Protein AF-A0A5R2MU52-F1 (afdb_monomer_lite)

Radius of gyration: 10.99 Å; chains: 1; bounding box: 21×24×31 Å

Sequence (42 aa):
MSNIEDIRRFYARLMAANAASSDPRLEEVFASVPREAFLGPG

pLDDT: mean 89.59, std 6.98, range [53.41, 94.0]

Structure (mmCIF, N/CA/C/O backbone):
data_AF-A0A5R2MU52-F1
#
_entry.id   AF-A0A5R2MU52-F1
#
loop_
_atom_site.group_PDB
_atom_site.id
_atom_site.type_symbol
_atom_site.label_atom_id
_atom_site.label_alt_id
_atom_site.label_comp_id
_atom_site.label_asym_id
_atom_site.label_entity_id
_atom_site.label_seq_id
_atom_site.pdbx_PDB_ins_code
_atom_site.Cartn_x
_atom_site.Cartn_y
_atom_site.Cartn_z
_atom_site.occupancy
_atom_site.B_iso_or_equiv
_atom_site.auth_seq_id
_atom_site.auth_comp_id
_atom_site.auth_asym_id
_atom_site.auth_atom_id
_atom_site.pdbx_PDB_model_num
ATOM 1 N N . MET A 1 1 ? -5.343 19.466 6.628 1.00 53.41 1 MET A N 1
ATOM 2 C CA . MET A 1 1 ? -5.487 18.148 7.280 1.00 53.41 1 MET A CA 1
ATOM 3 C C . MET A 1 1 ? -5.392 17.117 6.176 1.00 53.41 1 MET A C 1
ATOM 5 O O . MET A 1 1 ? -6.176 17.230 5.245 1.00 53.41 1 MET A O 1
ATOM 9 N N . SER A 1 2 ? -4.419 16.208 6.213 1.00 74.94 2 SER A N 1
ATOM 10 C CA . SER A 1 2 ? -4.356 15.117 5.229 1.00 74.94 2 SER A CA 1
ATOM 11 C C . SER A 1 2 ? -5.538 14.178 5.457 1.00 74.94 2 SER A C 1
ATOM 13 O O . SER A 1 2 ? -5.813 13.830 6.609 1.00 74.94 2 SER A O 1
ATOM 15 N N . ASN A 1 3 ? -6.261 13.810 4.400 1.00 90.88 3 ASN A N 1
ATOM 16 C CA . ASN A 1 3 ? -7.345 12.836 4.512 1.00 90.88 3 ASN A CA 1
ATOM 17 C C . ASN A 1 3 ? -6.773 11.399 4.477 1.00 90.88 3 ASN A C 1
ATOM 19 O O . ASN A 1 3 ? -5.586 11.188 4.217 1.00 90.88 3 ASN A O 1
ATOM 23 N N . ILE A 1 4 ? -7.601 10.389 4.764 1.00 90.75 4 ILE A N 1
ATOM 24 C CA . ILE A 1 4 ? -7.139 8.990 4.782 1.00 90.75 4 ILE A CA 1
ATOM 25 C C . ILE A 1 4 ? -6.663 8.502 3.401 1.00 90.75 4 ILE A C 1
ATOM 27 O O . ILE A 1 4 ? -5.775 7.656 3.318 1.00 90.75 4 ILE A O 1
ATOM 31 N N . GLU A 1 5 ? -7.195 9.058 2.311 1.00 91.38 5 GLU A N 1
ATOM 32 C CA . GLU A 1 5 ? -6.789 8.716 0.943 1.00 91.38 5 GLU A CA 1
ATOM 33 C C . GLU A 1 5 ? -5.378 9.228 0.625 1.00 91.38 5 GLU A C 1
ATOM 35 O O . GLU A 1 5 ? -4.584 8.502 0.022 1.00 91.38 5 GLU A O 1
ATOM 40 N N . ASP A 1 6 ? -5.024 10.428 1.094 1.00 92.56 6 ASP A N 1
ATOM 41 C CA . ASP A 1 6 ? -3.680 10.998 0.970 1.00 92.56 6 ASP A CA 1
ATOM 42 C C . ASP A 1 6 ? -2.647 10.112 1.678 1.00 92.56 6 ASP A C 1
ATOM 44 O O . ASP A 1 6 ? -1.566 9.844 1.145 1.00 92.56 6 ASP A O 1
ATOM 48 N N . ILE A 1 7 ? -3.002 9.604 2.864 1.00 93.00 7 ILE A N 1
ATOM 49 C CA . ILE A 1 7 ? -2.151 8.707 3.656 1.00 93.00 7 ILE A CA 1
ATOM 50 C C . ILE A 1 7 ? -1.961 7.368 2.936 1.00 93.00 7 ILE A C 1
ATOM 52 O O . ILE A 1 7 ? -0.828 6.897 2.819 1.00 93.00 7 ILE A O 1
ATOM 56 N N . ARG A 1 8 ? -3.038 6.766 2.409 1.00 93.38 8 ARG A N 1
ATOM 57 C CA . ARG A 1 8 ? -2.955 5.509 1.644 1.00 93.38 8 ARG A CA 1
ATOM 58 C C . ARG A 1 8 ? -2.076 5.667 0.402 1.00 93.38 8 ARG A C 1
ATOM 60 O O . ARG A 1 8 ? -1.224 4.819 0.153 1.00 93.38 8 ARG A O 1
ATOM 67 N N . ARG A 1 9 ? -2.207 6.778 -0.333 1.00 92.12 9 ARG A N 1
ATOM 68 C CA . ARG A 1 9 ? -1.373 7.063 -1.514 1.00 92.12 9 ARG A CA 1
ATOM 69 C C . ARG A 1 9 ? 0.100 7.247 -1.153 1.00 92.12 9 ARG A C 1
ATOM 71 O O . ARG A 1 9 ? 0.973 6.735 -1.849 1.00 92.12 9 ARG A O 1
ATOM 78 N N . PHE A 1 10 ? 0.393 7.959 -0.066 1.00 93.12 10 PHE A N 1
ATOM 79 C CA . PHE A 1 10 ? 1.765 8.101 0.422 1.00 93.12 10 PHE A CA 1
ATOM 80 C C . PHE A 1 10 ? 2.369 6.745 0.810 1.00 93.12 10 PHE A C 1
ATOM 82 O O . PHE A 1 10 ? 3.478 6.415 0.386 1.00 93.12 10 PHE A O 1
ATOM 89 N N . TYR A 1 11 ? 1.621 5.935 1.561 1.00 93.38 11 TYR A N 1
ATOM 90 C CA . TYR A 1 11 ? 2.052 4.598 1.955 1.00 93.38 11 TYR A CA 1
ATOM 91 C C . TYR A 1 11 ? 2.298 3.691 0.740 1.00 93.38 11 TYR A C 1
ATOM 93 O O . TYR A 1 11 ? 3.299 2.976 0.695 1.00 93.38 11 TYR A O 1
ATOM 101 N N . ALA A 1 12 ? 1.446 3.773 -0.281 1.00 94.00 12 ALA A N 1
ATOM 102 C CA . ALA A 1 12 ? 1.601 3.012 -1.512 1.00 94.00 12 ALA A CA 1
ATOM 103 C C . ALA A 1 12 ? 2.916 3.301 -2.245 1.00 94.00 12 ALA A C 1
ATOM 105 O O . ALA A 1 12 ? 3.628 2.372 -2.629 1.00 94.00 12 ALA A O 1
ATOM 106 N N . ARG A 1 13 ? 3.284 4.582 -2.358 1.00 92.50 13 ARG A N 1
ATOM 107 C CA . ARG A 1 13 ? 4.566 5.012 -2.939 1.00 92.50 13 ARG A CA 1
ATOM 108 C C . ARG A 1 13 ? 5.756 4.494 -2.150 1.00 92.50 13 ARG A C 1
ATOM 110 O O . ARG A 1 13 ? 6.720 4.011 -2.738 1.00 92.50 13 ARG A O 1
ATOM 117 N N . LEU A 1 14 ? 5.679 4.569 -0.820 1.00 93.88 14 LEU A N 1
ATOM 118 C CA . LEU A 1 14 ? 6.729 4.063 0.060 1.00 93.88 14 LEU A CA 1
ATOM 119 C C . LEU A 1 14 ? 6.947 2.556 -0.145 1.00 93.88 14 LEU A C 1
ATOM 121 O O . LEU A 1 14 ? 8.086 2.106 -0.247 1.00 93.88 14 LEU A O 1
ATOM 125 N N . MET A 1 15 ? 5.865 1.782 -0.250 1.00 93.50 15 MET A N 1
ATOM 126 C CA . MET A 1 15 ? 5.943 0.334 -0.437 1.00 93.50 15 MET A CA 1
ATOM 127 C C . MET A 1 15 ? 6.428 -0.068 -1.831 1.00 93.50 15 MET A C 1
ATOM 129 O O . MET A 1 15 ? 7.242 -0.986 -1.941 1.00 93.50 15 MET A O 1
ATOM 133 N N . ALA A 1 16 ? 5.986 0.629 -2.881 1.00 92.38 16 ALA A N 1
ATOM 134 C CA . ALA A 1 16 ? 6.489 0.416 -4.236 1.00 92.38 16 ALA A CA 1
ATOM 135 C C . ALA A 1 16 ? 8.001 0.701 -4.320 1.00 92.38 16 ALA A C 1
ATOM 137 O O . ALA A 1 16 ? 8.755 -0.122 -4.839 1.00 92.38 16 ALA A O 1
ATOM 138 N N . ALA A 1 17 ? 8.463 1.802 -3.714 1.00 91.88 17 ALA A N 1
ATOM 139 C CA . ALA A 1 17 ? 9.887 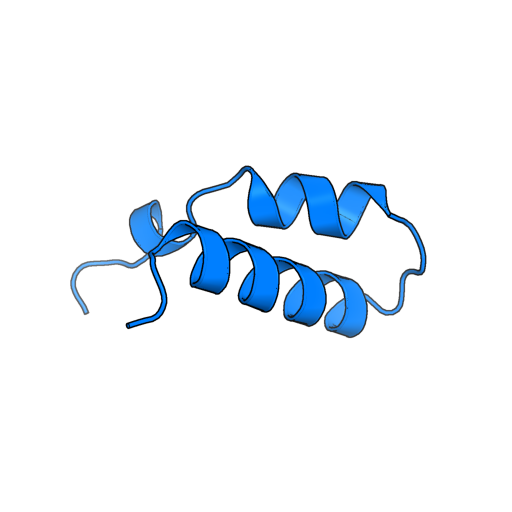2.129 -3.630 1.00 91.88 17 ALA A CA 1
ATOM 140 C C . ALA A 1 17 ? 10.684 1.072 -2.843 1.00 91.88 17 ALA A C 1
ATOM 142 O O . ALA A 1 17 ? 11.752 0.648 -3.283 1.00 91.88 17 ALA A O 1
ATOM 143 N N . ASN A 1 18 ? 10.147 0.595 -1.714 1.00 93.31 18 ASN A N 1
ATOM 144 C CA . ASN A 1 18 ? 10.767 -0.463 -0.911 1.00 93.31 18 ASN A CA 1
ATOM 145 C C . ASN A 1 18 ? 10.884 -1.800 -1.666 1.00 93.31 18 ASN A C 1
ATOM 147 O O . ASN A 1 18 ? 11.800 -2.574 -1.406 1.00 93.31 18 ASN A O 1
ATOM 151 N N . ALA A 1 19 ? 9.981 -2.078 -2.608 1.00 90.25 19 ALA A N 1
ATOM 152 C CA . ALA A 1 19 ? 10.020 -3.287 -3.426 1.00 90.25 19 ALA A CA 1
ATOM 153 C C . ALA A 1 19 ? 11.093 -3.254 -4.536 1.00 90.25 19 ALA A C 1
ATOM 155 O O . ALA A 1 19 ? 11.226 -4.240 -5.258 1.00 90.25 19 ALA A O 1
ATOM 156 N N . ALA A 1 20 ? 11.833 -2.144 -4.696 1.00 89.75 20 ALA A N 1
ATOM 157 C CA . ALA A 1 20 ? 12.838 -1.940 -5.748 1.00 89.75 20 ALA A CA 1
ATOM 158 C C . ALA A 1 20 ? 12.325 -2.249 -7.171 1.00 89.75 20 ALA A C 1
ATOM 160 O O . ALA A 1 20 ? 13.088 -2.617 -8.063 1.00 89.75 20 ALA A O 1
ATOM 161 N N . SER A 1 21 ? 11.018 -2.093 -7.383 1.00 83.75 21 SER A N 1
ATOM 162 C CA . SER A 1 21 ? 10.346 -2.349 -8.651 1.00 83.75 21 SER A CA 1
ATOM 163 C C . SER A 1 21 ? 9.746 -1.053 -9.174 1.00 83.75 21 SER A C 1
ATOM 165 O O . SER A 1 21 ? 9.090 -0.316 -8.442 1.00 83.75 21 SER A O 1
ATOM 167 N N . SER A 1 22 ? 9.966 -0.779 -10.458 1.00 82.88 22 SER A N 1
ATOM 168 C CA . SER A 1 22 ? 9.414 0.389 -11.155 1.00 82.88 22 SER A CA 1
ATOM 169 C C . SER A 1 22 ? 8.014 0.136 -11.723 1.00 82.88 22 SER A C 1
ATOM 171 O O . SER A 1 22 ? 7.522 0.946 -12.504 1.00 82.88 22 SER A O 1
ATOM 173 N N . ASP A 1 23 ? 7.395 -1.000 -11.392 1.00 90.62 23 ASP A N 1
ATOM 174 C CA . ASP A 1 23 ? 6.075 -1.360 -11.899 1.00 90.62 23 ASP A CA 1
ATOM 175 C C . ASP A 1 23 ? 4.986 -0.483 -11.249 1.00 90.62 23 ASP A C 1
ATOM 177 O O . ASP A 1 23 ? 4.741 -0.615 -10.043 1.00 90.62 23 ASP A O 1
ATOM 181 N N . PRO A 1 24 ? 4.297 0.384 -12.017 1.00 89.25 24 PRO A N 1
ATOM 182 C CA . PRO A 1 24 ? 3.276 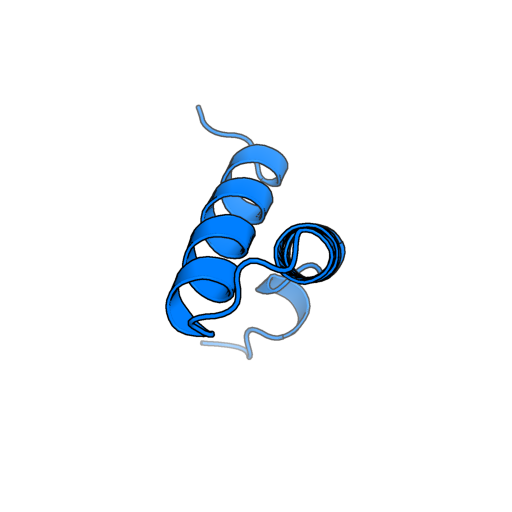1.281 -11.475 1.00 89.25 24 PRO A CA 1
ATOM 183 C C . PRO A 1 24 ? 2.101 0.529 -10.835 1.00 89.25 24 PRO A C 1
ATOM 185 O O . PRO A 1 24 ? 1.450 1.056 -9.932 1.00 89.25 24 PRO A O 1
ATOM 188 N N . ARG A 1 25 ? 1.871 -0.734 -11.220 1.00 92.88 25 ARG A N 1
ATOM 189 C CA . ARG A 1 25 ? 0.803 -1.568 -10.651 1.00 92.88 25 ARG A CA 1
ATOM 190 C C . ARG A 1 25 ? 1.009 -1.846 -9.164 1.00 92.88 25 ARG A C 1
ATOM 192 O O . ARG A 1 25 ? 0.042 -2.106 -8.455 1.00 92.88 25 ARG A O 1
ATOM 199 N N . LEU A 1 26 ? 2.248 -1.799 -8.667 1.00 91.25 26 LEU A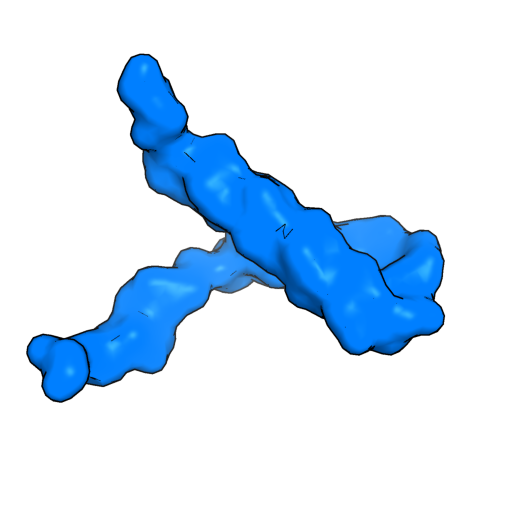 N 1
ATOM 200 C CA . LEU A 1 26 ? 2.514 -1.990 -7.240 1.00 91.25 26 LEU A CA 1
ATOM 201 C C . LEU A 1 26 ? 1.976 -0.822 -6.409 1.00 91.25 26 LEU A C 1
ATOM 203 O O . LEU A 1 26 ? 1.333 -1.057 -5.388 1.00 91.25 26 LEU A O 1
ATOM 207 N N . GLU A 1 27 ? 2.177 0.422 -6.857 1.00 91.44 27 GLU A N 1
ATOM 208 C CA . GLU A 1 27 ? 1.596 1.596 -6.191 1.00 91.44 27 GLU A CA 1
ATOM 209 C C . GLU A 1 27 ? 0.059 1.533 -6.227 1.00 91.44 27 GLU A C 1
ATOM 211 O O . GLU A 1 27 ? -0.592 1.771 -5.211 1.00 91.44 27 GLU A O 1
ATOM 216 N N . GLU A 1 28 ? -0.535 1.135 -7.354 1.00 91.88 28 GLU A N 1
ATOM 217 C CA . GLU A 1 28 ? -1.993 0.982 -7.474 1.00 91.88 28 GLU A CA 1
ATOM 218 C C . GLU A 1 28 ? -2.557 -0.041 -6.478 1.00 91.88 28 GLU A C 1
ATOM 220 O O . GLU A 1 28 ? -3.521 0.249 -5.763 1.00 91.88 28 GLU A O 1
ATOM 225 N N . VAL A 1 29 ? -1.931 -1.219 -6.372 1.00 92.19 29 VAL A N 1
ATOM 226 C CA . VAL A 1 29 ? -2.378 -2.268 -5.446 1.00 92.19 29 VAL A CA 1
ATOM 227 C C . VAL A 1 29 ? -2.261 -1.799 -3.998 1.00 92.19 29 VAL A C 1
ATOM 229 O O . VAL A 1 29 ? -3.237 -1.907 -3.252 1.00 92.19 29 VAL A O 1
ATOM 232 N N . PHE A 1 30 ? -1.127 -1.219 -3.593 1.00 91.06 30 PHE A N 1
ATOM 233 C CA . PHE A 1 30 ? -0.968 -0.730 -2.220 1.00 91.06 30 PHE A CA 1
ATOM 234 C C . PHE A 1 30 ? -1.915 0.427 -1.876 1.00 91.06 30 PHE A C 1
ATOM 236 O O . PHE A 1 30 ? -2.310 0.551 -0.719 1.00 91.06 30 PHE A O 1
ATOM 243 N N . ALA A 1 31 ? -2.307 1.256 -2.848 1.00 91.69 31 ALA A N 1
ATOM 244 C CA . ALA A 1 31 ? -3.292 2.314 -2.630 1.00 91.69 31 ALA A CA 1
ATOM 245 C C . ALA A 1 31 ? -4.725 1.764 -2.504 1.00 91.69 31 ALA A C 1
ATOM 247 O O . ALA A 1 31 ? -5.547 2.352 -1.799 1.00 91.69 31 ALA A O 1
ATOM 248 N N . SER A 1 32 ? -5.023 0.647 -3.178 1.00 91.56 32 SER A N 1
ATOM 249 C CA . SER A 1 32 ? -6.350 0.015 -3.182 1.00 91.56 32 SER A CA 1
ATOM 250 C C . SER A 1 32 ? -6.663 -0.783 -1.913 1.00 91.56 32 SER A C 1
ATOM 252 O O . SER A 1 32 ? -7.831 -0.920 -1.547 1.00 91.56 32 SER A O 1
ATOM 254 N N . VAL A 1 33 ? -5.636 -1.300 -1.229 1.00 91.75 33 VAL A N 1
ATOM 255 C CA . VAL A 1 33 ? -5.798 -2.125 -0.028 1.00 91.75 33 VAL A CA 1
ATOM 256 C C . VAL A 1 33 ? -5.707 -1.243 1.226 1.00 91.75 33 VAL A C 1
ATOM 258 O O . VAL A 1 33 ? -4.634 -0.709 1.515 1.00 91.75 33 VAL A O 1
ATOM 261 N N . PRO A 1 34 ? -6.788 -1.094 2.016 1.00 92.25 34 PRO A N 1
ATOM 262 C CA . PRO A 1 34 ? -6.763 -0.313 3.251 1.00 92.25 34 PRO A CA 1
ATOM 263 C C . PRO A 1 34 ? -5.924 -1.024 4.324 1.00 92.25 34 PRO A C 1
ATOM 265 O O . PRO A 1 34 ? -6.420 -1.886 5.050 1.00 92.25 34 PRO A O 1
ATOM 268 N N . ARG A 1 35 ? -4.634 -0.668 4.420 1.00 92.00 35 ARG A N 1
ATOM 269 C CA . ARG A 1 35 ? -3.660 -1.225 5.384 1.00 92.00 35 ARG A CA 1
ATOM 270 C C . ARG A 1 35 ? -4.206 -1.267 6.809 1.00 92.00 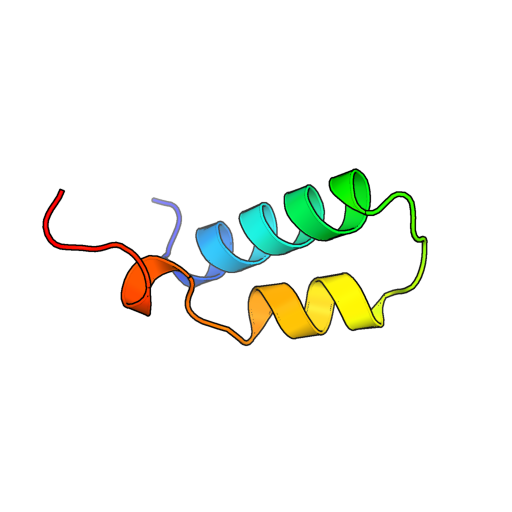35 ARG A C 1
ATOM 272 O O . ARG A 1 35 ? -3.937 -2.214 7.541 1.00 92.00 35 ARG A O 1
ATOM 279 N N . GLU A 1 36 ? -4.931 -0.237 7.213 1.00 91.69 36 GLU A N 1
ATOM 280 C CA . GLU A 1 36 ? -5.492 -0.085 8.550 1.00 91.69 36 GLU A CA 1
ATOM 281 C C . GLU A 1 36 ? -6.437 -1.223 8.950 1.00 91.69 36 GLU A C 1
ATOM 283 O O . GLU A 1 36 ? -6.532 -1.526 10.133 1.00 91.69 36 GLU A O 1
ATOM 288 N N . ALA A 1 37 ? -7.053 -1.919 7.989 1.00 92.56 37 ALA A N 1
ATOM 289 C CA . ALA A 1 37 ? -7.865 -3.107 8.256 1.00 92.56 37 ALA A CA 1
ATOM 290 C C . AL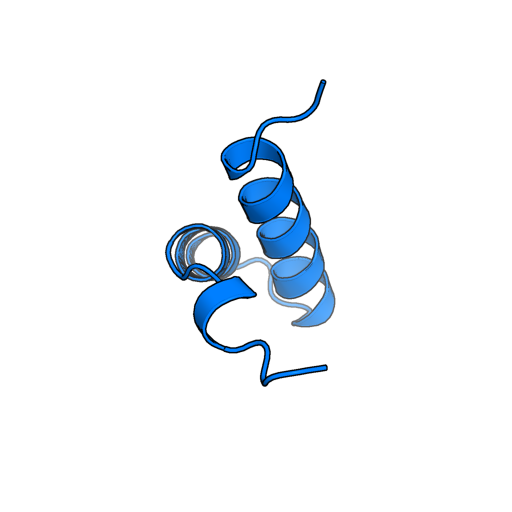A A 1 37 ? -7.039 -4.313 8.747 1.00 92.56 37 ALA A C 1
ATOM 292 O O . ALA A 1 37 ? -7.598 -5.271 9.273 1.00 92.56 37 ALA A O 1
ATOM 293 N N . PHE A 1 38 ? -5.715 -4.272 8.572 1.00 91.88 38 PHE A N 1
ATOM 294 C CA . PHE A 1 38 ? -4.773 -5.321 8.969 1.00 91.88 38 PHE A CA 1
ATOM 295 C C . PHE A 1 38 ? -3.946 -4.934 10.200 1.00 91.88 38 PHE A C 1
ATOM 297 O O . PHE A 1 38 ? -3.092 -5.706 10.638 1.00 91.88 38 PHE A O 1
ATOM 304 N N . LEU A 1 39 ? -4.165 -3.738 10.752 1.00 88.69 39 LEU A N 1
ATOM 305 C CA . LEU A 1 39 ? -3.574 -3.354 12.024 1.00 88.69 39 LEU A CA 1
ATOM 306 C C . LEU A 1 39 ? -4.382 -4.055 13.118 1.00 88.69 39 LEU A C 1
ATOM 308 O O . LEU A 1 39 ? -5.581 -3.828 13.259 1.00 88.69 39 LEU A O 1
ATOM 312 N N . GLY A 1 40 ? -3.730 -4.963 13.847 1.00 87.12 40 GLY A N 1
ATOM 313 C CA . GLY A 1 40 ? -4.315 -5.602 15.023 1.00 87.12 40 GLY A CA 1
ATOM 314 C C . GLY A 1 40 ? -4.663 -4.583 16.122 1.00 87.12 40 GLY A C 1
ATOM 315 O O . GLY A 1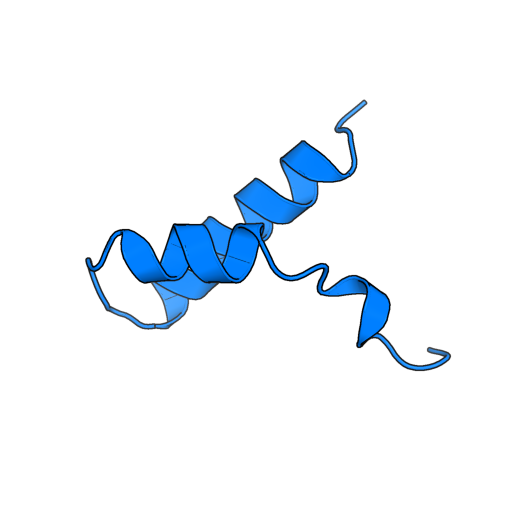 40 ? -4.516 -3.378 15.923 1.00 87.12 40 GLY A O 1
ATOM 316 N N . PRO A 1 41 ? -5.093 -5.040 17.308 1.00 88.56 41 PRO A N 1
ATOM 317 C CA . PRO A 1 41 ? -5.602 -4.164 18.370 1.00 88.56 41 PRO A CA 1
ATOM 318 C C . PRO A 1 41 ? -4.584 -3.179 18.988 1.00 88.56 41 PRO A C 1
ATOM 320 O O . PRO A 1 41 ? -4.964 -2.431 19.888 1.00 88.56 41 PRO A O 1
ATOM 323 N N . GLY A 1 42 ? -3.339 -3.139 18.504 1.00 75.56 42 GLY A N 1
ATOM 324 C CA . GLY A 1 42 ? -2.246 -2.325 19.042 1.00 75.56 42 GLY A CA 1
ATOM 325 C C . GLY A 1 42 ? -1.112 -3.192 19.543 1.00 75.56 42 GLY A C 1
ATOM 326 O O . GLY A 1 42 ? -1.357 -3.973 20.487 1.00 75.56 42 GLY A O 1
#

Foldseek 3Di:
DDDLLNVQLVVLVVVCVVVVDPDVVSSVVSSPDNVVVVDPPD

Secondary structure (DSSP, 8-state):
---HHHHHHHHHHHHHHHTT---HHHHHHHHHS-GGGG----